Protein AF-A0A5B8VL77-F1 (afdb_monomer_lite)

Radius of gyration: 15.83 Å; chains: 1; bounding box: 41×31×38 Å

Organism: NCBI:txid496057

Sequence (120 aa):
MQFQKKVDYLLDSLRFFDLKCVNKGLGYLKRQGASISSILAVLLILPFLNHATVHAFLRAGSKIMANGGKDVYYRTSKRQDIDWRGVLTGFVKRFLTIIRKNAIVLGCVPKCLVVNDSLL

pLDDT: mean 72.9, std 9.41, range [52.38, 85.69]

Foldseek 3Di:
DVLLVLLVVLLVVVVVLVCVVLCVLVVVVDDDFDRLVLLVSCVVCVVVSPDPAPQSVVVVPHPSPVRDPRVVSVVSVPDPSRPVVSNVVSSVVSVLVVCQVVCVVVVHHDPDDDDDPVPD

Secondary structure (DSSP, 8-state):
-HHHHHHHHHHHHHHHT-THHHHHHHGGG-SSSS-HHHHHHHHHHGGGGT-S-HHHHHHTT-GGGTTS-HHHHHHHHT-TTS-HHHHHHHHHHHHHHHHHHHHHHHT----------TT-

Structure (mmCIF, N/CA/C/O backbone):
data_AF-A0A5B8VL77-F1
#
_entry.id   AF-A0A5B8VL77-F1
#
loop_
_atom_site.group_PDB
_atom_site.id
_atom_site.type_symbol
_atom_site.label_atom_id
_atom_site.label_alt_id
_atom_site.label_comp_id
_atom_site.label_asym_id
_atom_site.label_entity_id
_atom_site.label_seq_id
_atom_site.pdbx_PDB_ins_code
_atom_site.Cartn_x
_atom_site.Cartn_y
_atom_site.Cartn_z
_atom_site.occupancy
_atom_site.B_iso_or_equiv
_atom_site.auth_seq_id
_atom_site.auth_comp_id
_atom_site.auth_asym_id
_atom_site.auth_atom_id
_atom_site.pdbx_PDB_model_num
ATOM 1 N N . MET A 1 1 ? 12.234 13.046 18.787 1.00 54.38 1 MET A N 1
ATOM 2 C CA . MET A 1 1 ? 12.714 13.710 17.548 1.00 54.38 1 MET A CA 1
ATOM 3 C C . MET A 1 1 ? 13.175 12.719 16.467 1.00 54.38 1 MET A C 1
ATOM 5 O O . MET A 1 1 ? 12.865 12.933 15.305 1.00 54.38 1 MET A O 1
ATOM 9 N N . GLN A 1 2 ? 13.860 11.621 16.816 1.00 64.75 2 GLN A N 1
ATOM 10 C CA . GLN A 1 2 ? 14.384 10.629 15.855 1.00 64.75 2 GLN A CA 1
ATOM 11 C C . GLN A 1 2 ? 13.296 9.773 15.166 1.00 64.75 2 GLN A C 1
ATOM 13 O O . GLN A 1 2 ? 13.403 9.470 13.983 1.00 64.75 2 GLN A O 1
ATOM 18 N N . PHE A 1 3 ? 12.212 9.452 15.881 1.00 71.06 3 PHE A N 1
ATOM 19 C CA . PHE A 1 3 ? 11.076 8.685 15.355 1.00 71.06 3 PHE A CA 1
ATOM 20 C C . PHE A 1 3 ? 10.328 9.402 14.221 1.00 71.06 3 PHE A C 1
ATOM 22 O O . PHE A 1 3 ? 10.127 8.827 13.157 1.00 71.06 3 PHE A O 1
ATOM 29 N N . GLN A 1 4 ? 9.984 10.678 14.422 1.00 73.62 4 GLN A N 1
ATOM 30 C CA . GLN A 1 4 ? 9.281 11.478 13.417 1.00 73.62 4 GLN A CA 1
ATOM 31 C C . GLN A 1 4 ? 10.097 11.586 12.120 1.00 73.62 4 GLN A C 1
ATOM 33 O O . GLN A 1 4 ? 9.561 11.329 11.052 1.00 73.62 4 GLN A O 1
ATOM 38 N N . LYS A 1 5 ? 11.417 11.806 12.219 1.00 78.81 5 LYS A N 1
ATOM 39 C CA . LYS A 1 5 ? 12.320 11.804 11.053 1.00 78.81 5 LYS A CA 1
ATOM 40 C C . LYS A 1 5 ? 12.285 10.485 10.272 1.00 78.81 5 LYS A C 1
ATOM 42 O O . LYS A 1 5 ? 12.349 10.501 9.048 1.00 78.81 5 LYS A O 1
ATOM 47 N N . LYS A 1 6 ? 12.178 9.342 10.962 1.00 81.88 6 LYS A N 1
ATOM 48 C CA . LYS A 1 6 ? 12.062 8.023 10.318 1.00 81.88 6 LYS A CA 1
ATOM 49 C C . LYS A 1 6 ? 10.724 7.870 9.589 1.00 81.88 6 LYS A C 1
ATOM 51 O O . LYS A 1 6 ? 10.700 7.355 8.476 1.00 81.88 6 LYS A O 1
ATOM 56 N N . VAL A 1 7 ? 9.628 8.322 10.201 1.00 79.88 7 VAL A N 1
ATOM 57 C CA . VAL A 1 7 ? 8.298 8.335 9.567 1.00 79.88 7 VAL A CA 1
ATOM 58 C C . VAL A 1 7 ? 8.314 9.206 8.313 1.00 79.88 7 VAL A C 1
ATOM 60 O O . VAL A 1 7 ? 7.895 8.743 7.255 1.00 79.88 7 VAL A O 1
ATOM 63 N N . ASP A 1 8 ? 8.847 10.422 8.417 1.00 82.31 8 ASP A N 1
ATOM 64 C CA . ASP A 1 8 ? 8.909 11.372 7.306 1.00 82.31 8 ASP A CA 1
ATOM 65 C C . ASP A 1 8 ? 9.748 10.803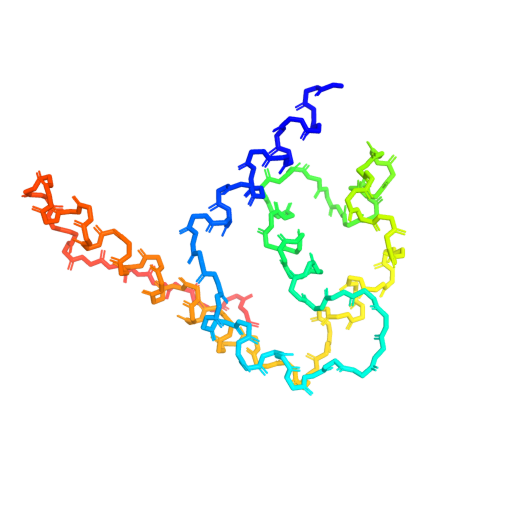 6.145 1.00 82.31 8 ASP A C 1
ATOM 67 O O . ASP A 1 8 ? 9.291 10.796 5.005 1.00 82.31 8 ASP A O 1
ATOM 71 N N . TYR A 1 9 ? 10.907 10.195 6.436 1.00 85.62 9 TYR A N 1
ATOM 72 C CA . TYR A 1 9 ? 11.743 9.522 5.432 1.00 85.62 9 TYR A CA 1
ATOM 73 C C . TYR A 1 9 ? 11.013 8.385 4.697 1.00 85.62 9 TYR A C 1
ATOM 75 O O . TYR A 1 9 ? 11.113 8.259 3.473 1.00 85.62 9 TYR A O 1
ATOM 83 N N . LEU A 1 10 ? 10.272 7.542 5.425 1.00 83.94 10 LEU A N 1
ATOM 84 C CA . LEU A 1 10 ? 9.517 6.441 4.820 1.00 83.94 10 LEU A CA 1
ATOM 85 C C . LEU A 1 10 ? 8.363 6.961 3.955 1.00 83.94 10 LEU A C 1
ATOM 87 O O . LEU A 1 10 ? 8.117 6.429 2.873 1.00 83.94 10 LEU A O 1
ATOM 91 N N . LEU A 1 11 ? 7.677 8.018 4.394 1.00 81.38 11 LEU A N 1
ATOM 92 C CA . LEU A 1 11 ? 6.621 8.654 3.607 1.00 81.38 11 LEU A CA 1
ATOM 93 C C . LEU A 1 11 ? 7.167 9.324 2.348 1.00 81.38 11 LEU A C 1
ATOM 95 O O . LEU A 1 11 ? 6.580 9.162 1.279 1.00 81.38 11 LEU A O 1
ATOM 99 N N . ASP A 1 12 ? 8.302 10.012 2.433 1.00 84.00 12 ASP A N 1
ATOM 100 C CA . ASP A 1 12 ? 8.959 10.585 1.258 1.00 84.00 12 ASP A CA 1
ATOM 101 C C . ASP A 1 12 ? 9.440 9.493 0.295 1.00 84.00 12 ASP A C 1
ATOM 103 O O . ASP A 1 12 ? 9.264 9.611 -0.920 1.00 84.00 12 ASP A O 1
ATOM 107 N N . SER A 1 13 ? 9.920 8.366 0.822 1.00 81.19 13 SER A N 1
ATOM 108 C CA . SER A 1 13 ? 10.237 7.186 0.011 1.00 81.19 13 SER A CA 1
ATOM 109 C C . SER A 1 13 ? 8.998 6.637 -0.705 1.00 81.19 13 SER A C 1
ATOM 111 O O . SER A 1 13 ? 9.086 6.230 -1.860 1.00 81.19 13 SER A O 1
ATOM 113 N N . LEU A 1 14 ? 7.811 6.680 -0.089 1.00 77.88 14 LEU A N 1
ATOM 114 C CA . LEU A 1 14 ? 6.560 6.319 -0.767 1.00 77.88 14 LEU A CA 1
ATOM 115 C C . LEU A 1 14 ? 6.166 7.305 -1.875 1.00 77.88 14 LEU A C 1
ATOM 117 O O . LEU A 1 14 ? 5.548 6.892 -2.860 1.00 77.88 14 LEU A O 1
ATOM 121 N N . ARG A 1 15 ? 6.535 8.588 -1.771 1.00 77.38 15 ARG A N 1
ATOM 122 C CA . ARG A 1 15 ? 6.283 9.573 -2.841 1.00 77.38 15 ARG A CA 1
ATOM 123 C C . ARG A 1 15 ? 7.080 9.248 -4.099 1.00 77.38 15 ARG A C 1
ATOM 125 O O . ARG A 1 15 ? 6.547 9.400 -5.196 1.00 77.38 15 ARG A O 1
ATOM 132 N N . PHE A 1 16 ? 8.297 8.723 -3.951 1.00 72.31 16 PHE A N 1
ATOM 133 C CA . PHE A 1 16 ? 9.111 8.236 -5.071 1.00 72.31 16 PHE A CA 1
ATOM 134 C C . PHE A 1 16 ? 8.408 7.127 -5.872 1.00 72.31 16 PHE A C 1
ATOM 136 O O . PHE A 1 16 ? 8.528 7.059 -7.098 1.00 72.31 16 PHE A O 1
ATOM 143 N N . PHE A 1 17 ? 7.589 6.306 -5.209 1.00 70.00 17 PHE A N 1
ATOM 144 C CA . PHE A 1 17 ? 6.811 5.277 -5.890 1.00 70.00 17 PHE A CA 1
ATOM 145 C C . PHE A 1 17 ? 5.678 5.829 -6.766 1.00 70.00 17 PHE A C 1
ATOM 147 O O . PHE A 1 17 ? 5.217 5.091 -7.624 1.00 70.00 17 PHE A O 1
ATOM 154 N N . ASP A 1 18 ? 5.262 7.097 -6.652 1.00 68.00 18 ASP A N 1
ATOM 155 C CA . ASP A 1 18 ? 4.133 7.702 -7.390 1.00 68.00 18 ASP A CA 1
ATOM 156 C C . ASP A 1 18 ? 2.933 6.743 -7.543 1.00 68.00 18 ASP A C 1
ATOM 158 O O . ASP A 1 18 ? 2.593 6.266 -8.632 1.00 68.00 18 ASP A O 1
ATOM 162 N N . LEU A 1 19 ? 2.291 6.427 -6.414 1.00 67.62 19 LEU A N 1
ATOM 163 C CA . LEU A 1 19 ? 1.206 5.444 -6.294 1.00 67.62 19 LEU A CA 1
ATOM 164 C C . LEU A 1 19 ? -0.111 5.868 -6.978 1.00 67.62 19 LEU A C 1
ATOM 166 O O . LEU A 1 19 ? -1.167 5.318 -6.674 1.00 67.62 19 LEU A O 1
ATOM 170 N N . LYS A 1 20 ? -0.093 6.818 -7.921 1.00 64.69 20 LYS A N 1
ATOM 171 C CA . LYS A 1 20 ? -1.274 7.265 -8.683 1.00 64.69 20 LYS A CA 1
ATOM 172 C C . LYS A 1 20 ? -2.035 6.108 -9.332 1.00 64.69 20 LYS A C 1
ATOM 174 O O . LYS A 1 20 ? -3.261 6.125 -9.337 1.00 64.69 20 LYS A O 1
ATOM 179 N N . CYS A 1 21 ? -1.336 5.090 -9.836 1.00 56.22 21 CYS A N 1
ATOM 180 C CA . CYS A 1 21 ? -1.973 3.916 -10.441 1.00 56.22 21 CYS A CA 1
ATOM 181 C C . CYS A 1 21 ? -2.700 3.041 -9.411 1.00 56.22 21 CYS A C 1
ATOM 183 O O . CYS A 1 21 ? -3.788 2.555 -9.694 1.00 56.22 21 CYS A O 1
ATOM 185 N N . VAL A 1 22 ? -2.135 2.898 -8.209 1.00 62.28 22 VAL A N 1
ATOM 186 C CA . VAL A 1 22 ? -2.781 2.200 -7.086 1.00 62.28 22 VAL A CA 1
ATOM 187 C C . VAL A 1 22 ? -3.981 3.017 -6.591 1.00 62.28 22 VAL A C 1
ATOM 189 O O . VAL A 1 22 ? -5.062 2.483 -6.371 1.00 62.28 22 VAL A O 1
ATOM 192 N N . ASN A 1 23 ? -3.831 4.342 -6.527 1.00 60.19 23 ASN A N 1
ATOM 193 C CA . ASN A 1 23 ? -4.882 5.266 -6.110 1.00 60.19 23 ASN A CA 1
ATOM 194 C C . ASN A 1 23 ? -6.043 5.396 -7.108 1.00 60.19 23 ASN A C 1
ATOM 196 O O . ASN A 1 23 ? -7.138 5.728 -6.672 1.00 60.19 23 ASN A O 1
ATOM 200 N N . LYS A 1 24 ? -5.866 5.127 -8.412 1.00 61.34 24 LYS A N 1
ATOM 201 C CA . LYS A 1 24 ? -6.971 5.199 -9.392 1.00 61.34 24 LYS A CA 1
ATOM 202 C C . LYS A 1 24 ? -8.097 4.208 -9.078 1.00 61.34 24 LYS A C 1
ATOM 204 O O . LYS A 1 24 ? -9.258 4.590 -9.170 1.00 61.34 24 LYS A O 1
ATOM 209 N N . GLY A 1 25 ? -7.767 2.985 -8.653 1.00 58.72 25 GLY A N 1
ATOM 210 C CA . GLY A 1 25 ? -8.769 1.999 -8.216 1.00 58.72 25 GLY A CA 1
ATOM 211 C C . GLY A 1 25 ? -9.426 2.364 -6.880 1.00 58.72 25 GLY A C 1
ATOM 212 O O . GLY A 1 25 ? -10.586 2.053 -6.639 1.00 58.72 25 GLY A O 1
ATOM 213 N N . LEU A 1 26 ? -8.705 3.097 -6.031 1.00 61.06 26 LEU A N 1
ATOM 214 C CA . LEU A 1 26 ? -9.150 3.480 -4.689 1.00 61.06 26 LEU A CA 1
ATOM 215 C C . LEU A 1 26 ? -9.896 4.820 -4.650 1.00 61.06 26 LEU A C 1
ATOM 217 O O . LEU A 1 26 ? -10.621 5.098 -3.696 1.00 61.06 26 LEU A O 1
ATOM 221 N N . GLY A 1 27 ? -9.721 5.661 -5.672 1.00 56.19 27 GLY A N 1
ATOM 222 C CA . GLY A 1 27 ? -10.334 6.985 -5.774 1.00 56.19 27 GLY A CA 1
ATOM 223 C C . GLY A 1 27 ? -11.858 6.929 -5.831 1.00 56.19 27 GLY A C 1
ATOM 224 O O . GLY A 1 27 ? -12.518 7.837 -5.338 1.00 56.19 27 GLY A O 1
ATOM 225 N N . TYR A 1 28 ? -12.413 5.826 -6.339 1.00 54.91 28 TYR A N 1
ATOM 226 C CA . TYR A 1 28 ? -13.857 5.583 -6.374 1.00 54.91 28 TYR A CA 1
ATOM 227 C C . TYR A 1 28 ? -14.452 5.205 -5.005 1.00 54.91 28 TYR A C 1
ATOM 229 O O . TYR A 1 28 ? -15.659 5.310 -4.801 1.00 54.91 28 TYR A O 1
ATOM 237 N N . LEU A 1 29 ? -13.620 4.785 -4.044 1.00 57.72 29 LEU A N 1
ATOM 238 C CA . LEU A 1 29 ? -14.065 4.185 -2.781 1.00 57.72 29 LEU A CA 1
ATOM 239 C C . LEU A 1 29 ? -14.281 5.196 -1.647 1.00 57.72 29 LEU A C 1
ATOM 241 O O . LEU A 1 29 ? -14.621 4.794 -0.525 1.00 57.72 29 LEU A O 1
ATOM 245 N N . LYS A 1 30 ? -14.083 6.499 -1.891 1.00 58.34 30 LYS A N 1
ATOM 246 C CA . LYS A 1 30 ? -14.184 7.521 -0.843 1.00 58.34 30 LYS A CA 1
ATOM 247 C C . LYS A 1 30 ? -15.331 8.506 -1.076 1.00 58.34 30 LYS A C 1
ATOM 249 O O . LYS A 1 30 ? -15.312 9.270 -2.031 1.00 58.34 30 LYS A O 1
ATOM 254 N N . ARG A 1 31 ? -16.272 8.543 -0.120 1.00 55.66 31 ARG A N 1
ATOM 255 C CA . ARG A 1 31 ? -17.382 9.511 -0.064 1.00 55.66 31 ARG A CA 1
ATOM 256 C C . ARG A 1 31 ? -17.242 10.571 1.053 1.00 55.66 31 ARG A C 1
ATOM 258 O O . ARG A 1 31 ? -17.686 11.683 0.817 1.00 55.66 31 ARG A O 1
ATOM 265 N N . GLN A 1 32 ? -16.574 10.309 2.198 1.00 52.38 32 GLN A N 1
ATOM 266 C CA . GLN A 1 32 ? -16.287 11.286 3.292 1.00 52.38 32 GLN A CA 1
ATOM 267 C C . GLN A 1 32 ? -15.069 10.859 4.176 1.00 52.38 32 GLN A C 1
ATOM 269 O O . GLN A 1 32 ? -14.657 9.702 4.111 1.00 52.38 32 GLN A O 1
ATOM 274 N N . GLY A 1 33 ? -14.466 11.760 4.983 1.00 62.09 33 GLY A N 1
ATOM 275 C CA . GLY A 1 33 ? -13.416 11.451 5.997 1.00 62.09 33 GLY A CA 1
ATOM 276 C C . GLY A 1 33 ? -11.940 11.664 5.580 1.00 62.09 33 GLY A C 1
ATOM 277 O O . GLY A 1 33 ? -11.662 12.401 4.636 1.00 62.09 33 GLY A O 1
ATOM 278 N N . ALA A 1 34 ? -10.968 11.026 6.258 1.00 62.31 34 ALA A N 1
ATOM 279 C CA . ALA A 1 34 ? -9.534 11.039 5.893 1.00 62.31 34 ALA A CA 1
ATOM 280 C C . ALA A 1 34 ? -9.272 10.305 4.558 1.00 62.31 34 ALA A C 1
ATOM 282 O O . ALA A 1 34 ? -9.999 9.382 4.202 1.00 62.31 34 ALA A O 1
ATOM 283 N N . SER A 1 35 ? -8.292 10.732 3.747 1.00 71.25 35 SER A N 1
ATOM 284 C CA . SER A 1 35 ? -8.076 10.130 2.414 1.00 71.25 35 SER A CA 1
ATOM 285 C C . SER A 1 35 ? -7.623 8.667 2.495 1.00 71.25 35 SER A C 1
ATOM 287 O O . SER A 1 35 ? -6.742 8.336 3.282 1.00 71.25 35 SER A O 1
ATOM 289 N N . ILE A 1 36 ? -8.208 7.784 1.673 1.00 74.69 36 ILE A N 1
ATOM 290 C CA . ILE A 1 36 ? -7.793 6.370 1.606 1.00 74.69 36 ILE A CA 1
ATOM 291 C C . ILE A 1 36 ? -6.307 6.284 1.244 1.00 74.69 36 ILE A C 1
ATOM 293 O O . ILE A 1 36 ? -5.579 5.507 1.846 1.00 74.69 36 ILE A O 1
ATOM 297 N N . SER A 1 37 ? -5.825 7.159 0.357 1.00 73.62 37 SER A N 1
ATOM 298 C CA . SER A 1 37 ? -4.405 7.266 0.011 1.00 73.62 37 SER A CA 1
ATOM 299 C C . SER A 1 37 ? -3.513 7.589 1.215 1.00 73.62 37 SER A C 1
ATOM 301 O O . SER A 1 37 ? -2.470 6.961 1.373 1.00 73.62 37 SER A O 1
ATOM 303 N N . SER A 1 38 ? -3.913 8.521 2.091 1.00 75.00 38 SER A N 1
ATOM 304 C CA . SER A 1 38 ? -3.148 8.828 3.311 1.00 75.00 38 SER A CA 1
ATOM 305 C C . SER A 1 38 ? -3.197 7.681 4.318 1.00 75.00 38 SER A C 1
ATOM 307 O O . SER A 1 38 ? -2.178 7.360 4.920 1.00 75.00 38 SER A O 1
ATOM 309 N N . ILE A 1 39 ? -4.353 7.025 4.467 1.00 79.25 39 ILE A N 1
ATOM 310 C CA . ILE A 1 39 ? -4.498 5.855 5.345 1.00 79.25 39 ILE A CA 1
ATOM 311 C C . ILE A 1 39 ? -3.605 4.709 4.852 1.00 79.25 39 ILE A C 1
ATOM 313 O O . ILE A 1 39 ? -2.894 4.097 5.643 1.00 79.25 39 ILE A O 1
ATOM 317 N N . LEU A 1 40 ? -3.588 4.453 3.544 1.00 79.56 40 LEU A N 1
ATOM 318 C CA . LEU A 1 40 ? -2.762 3.413 2.935 1.00 79.56 40 LEU A CA 1
ATOM 319 C C . LEU A 1 40 ? -1.274 3.710 3.018 1.00 79.56 40 LEU A C 1
ATOM 321 O O . LEU A 1 40 ? -0.514 2.805 3.336 1.00 79.56 40 LEU A O 1
ATOM 325 N N . ALA A 1 41 ? -0.849 4.951 2.770 1.00 79.94 41 ALA A N 1
ATOM 326 C CA . ALA A 1 41 ? 0.556 5.326 2.913 1.00 79.94 41 ALA A CA 1
ATOM 327 C C . ALA A 1 41 ? 1.064 4.997 4.322 1.00 79.94 41 ALA A C 1
ATOM 329 O O . ALA A 1 41 ? 2.134 4.424 4.494 1.00 79.94 41 ALA A O 1
ATOM 330 N N . VAL A 1 42 ? 0.239 5.283 5.324 1.00 79.69 42 VAL A N 1
ATOM 331 C CA . VAL A 1 42 ? 0.533 4.974 6.716 1.00 79.69 42 VAL A CA 1
ATOM 332 C C . VAL A 1 42 ? 0.523 3.460 6.995 1.00 79.69 42 VAL A C 1
ATOM 334 O O . VAL A 1 42 ? 1.426 2.962 7.666 1.00 79.69 42 VAL A O 1
ATOM 337 N N . LEU A 1 43 ? -0.455 2.711 6.474 1.00 80.38 43 LEU A N 1
ATOM 338 C CA . LEU A 1 43 ? -0.494 1.247 6.604 1.00 80.38 43 LEU A CA 1
ATOM 339 C C . LEU A 1 43 ? 0.730 0.578 5.957 1.00 80.38 43 LEU A C 1
ATOM 341 O O . LEU A 1 43 ? 1.259 -0.378 6.514 1.00 80.38 43 LEU A O 1
ATOM 345 N N . LEU A 1 44 ? 1.209 1.100 4.825 1.00 80.94 44 LEU A N 1
ATOM 346 C CA . LEU A 1 44 ? 2.369 0.573 4.102 1.00 80.94 44 LEU A CA 1
ATOM 347 C C . LEU A 1 44 ? 3.685 0.775 4.856 1.00 80.94 44 LEU A C 1
ATOM 349 O O . LEU A 1 44 ? 4.556 -0.086 4.783 1.00 80.94 44 LEU A O 1
ATOM 353 N N . ILE A 1 45 ? 3.849 1.884 5.584 1.00 81.62 45 ILE A N 1
ATOM 354 C CA . ILE A 1 45 ? 5.074 2.124 6.365 1.00 81.62 45 ILE A CA 1
ATOM 355 C C . ILE A 1 45 ? 5.065 1.407 7.718 1.00 81.62 45 ILE A C 1
ATOM 357 O O . ILE A 1 45 ? 6.127 1.226 8.314 1.00 81.62 45 ILE A O 1
ATOM 361 N N . LEU A 1 46 ? 3.889 1.004 8.213 1.00 79.69 46 LEU A N 1
ATOM 362 C CA . LEU A 1 46 ? 3.712 0.444 9.555 1.00 79.69 46 LEU A CA 1
ATOM 363 C C . LEU A 1 46 ? 4.643 -0.751 9.854 1.00 79.69 46 LEU A C 1
ATOM 365 O O . LEU A 1 46 ? 5.278 -0.731 10.912 1.00 79.69 46 LEU A O 1
ATOM 369 N N . PRO A 1 47 ? 4.815 -1.737 8.944 1.00 78.75 47 PRO A N 1
ATOM 370 C CA . PRO A 1 47 ? 5.722 -2.866 9.167 1.00 78.75 47 PRO A CA 1
ATOM 371 C C . PRO A 1 47 ? 7.188 -2.450 9.367 1.00 78.75 47 PRO A C 1
ATOM 373 O O . PRO A 1 47 ? 7.940 -3.126 10.059 1.00 78.75 47 PRO A O 1
ATOM 376 N N . PHE A 1 48 ? 7.602 -1.306 8.816 1.00 80.44 48 PHE A N 1
ATOM 377 C CA . PHE A 1 48 ? 8.983 -0.808 8.887 1.00 80.44 48 PHE A CA 1
ATOM 378 C C . PHE A 1 48 ? 9.275 0.002 10.159 1.00 80.44 48 PHE A C 1
ATOM 380 O O . PHE A 1 48 ? 10.422 0.381 10.443 1.00 80.44 48 PHE A O 1
ATOM 387 N N . LEU A 1 49 ? 8.237 0.303 10.938 1.00 74.25 49 LEU A N 1
ATOM 388 C CA . LEU A 1 49 ? 8.318 1.189 12.093 1.00 74.25 49 LEU A CA 1
ATOM 389 C C . LEU A 1 49 ? 8.577 0.454 13.412 1.00 74.25 49 LEU A C 1
ATOM 391 O O . LEU A 1 49 ? 8.689 1.113 14.439 1.00 74.25 49 LEU A O 1
ATOM 395 N N . ASN A 1 50 ? 8.758 -0.871 13.386 1.00 68.56 50 ASN A N 1
ATOM 396 C CA . ASN A 1 50 ? 9.066 -1.708 14.557 1.00 68.56 50 ASN A CA 1
ATOM 397 C C . ASN A 1 50 ? 8.080 -1.541 15.734 1.00 68.56 50 ASN A C 1
ATOM 399 O O . ASN A 1 50 ? 8.388 -1.878 16.875 1.00 68.56 50 ASN A O 1
ATO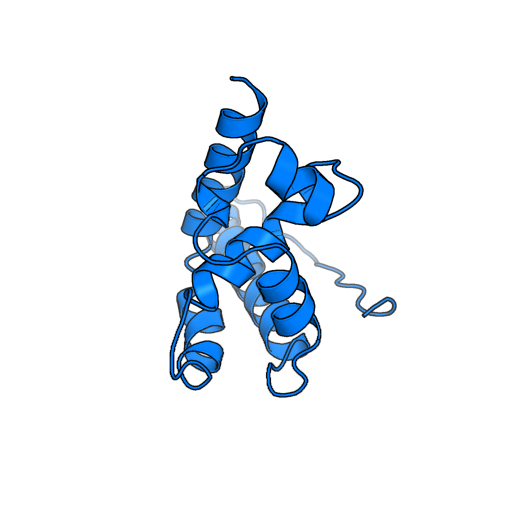M 403 N N . HIS A 1 51 ? 6.885 -1.010 15.465 1.00 67.62 51 HIS A N 1
ATOM 404 C CA . HIS A 1 51 ? 5.814 -0.896 16.444 1.00 67.62 51 HIS A CA 1
ATOM 405 C C . HIS A 1 51 ? 4.879 -2.089 16.320 1.00 67.62 51 HIS A C 1
ATOM 407 O O . HIS A 1 51 ? 4.394 -2.398 15.236 1.00 67.62 51 HIS A O 1
ATOM 413 N N . ALA A 1 52 ? 4.566 -2.705 17.458 1.00 62.06 52 ALA A N 1
ATOM 414 C CA . ALA A 1 52 ? 3.705 -3.881 17.514 1.00 62.06 52 ALA A CA 1
ATOM 415 C C . ALA A 1 52 ? 2.263 -3.615 17.038 1.00 62.06 52 ALA A C 1
ATOM 417 O O . ALA A 1 52 ? 1.574 -4.544 16.630 1.00 62.06 52 ALA A O 1
ATOM 418 N N . THR A 1 53 ? 1.771 -2.368 17.105 1.00 69.19 53 THR A N 1
ATOM 419 C CA . THR A 1 53 ? 0.385 -2.037 16.728 1.00 69.19 53 THR A CA 1
ATOM 420 C C . THR A 1 53 ? 0.227 -0.616 16.180 1.00 69.19 53 THR A C 1
ATOM 422 O O . THR A 1 53 ? 0.964 0.303 16.545 1.00 69.19 53 THR A O 1
ATOM 425 N N . VAL A 1 54 ? -0.830 -0.407 15.382 1.00 70.44 54 VAL A N 1
ATOM 426 C CA . VAL A 1 54 ? -1.312 0.924 14.954 1.00 70.44 54 VAL A CA 1
ATOM 427 C C . VAL A 1 54 ? -1.587 1.824 16.163 1.00 70.44 54 VAL A C 1
ATOM 429 O O . VAL A 1 54 ? -1.326 3.024 16.129 1.00 70.44 54 VAL A O 1
ATOM 432 N N . HIS A 1 55 ? -2.086 1.250 17.261 1.00 70.75 55 HIS A N 1
ATOM 433 C CA . HIS A 1 55 ? -2.354 1.992 18.489 1.00 70.75 55 HIS A CA 1
ATOM 434 C C . HIS A 1 55 ? -1.072 2.518 19.153 1.00 70.75 55 HIS A C 1
ATOM 436 O O . HIS A 1 55 ? -1.027 3.683 19.547 1.00 70.75 55 HIS A O 1
ATOM 442 N N . ALA A 1 56 ? -0.020 1.696 19.228 1.00 71.06 56 ALA A N 1
ATOM 443 C CA . ALA A 1 56 ? 1.286 2.125 19.726 1.00 71.06 56 ALA A CA 1
ATOM 444 C C . ALA A 1 56 ? 1.887 3.231 18.843 1.00 71.06 56 ALA A C 1
ATOM 446 O O . ALA A 1 56 ? 2.426 4.207 19.361 1.00 71.06 56 ALA A O 1
ATOM 447 N N . PHE A 1 57 ? 1.714 3.121 17.523 1.00 71.88 57 PHE A N 1
ATOM 448 C CA . PHE A 1 57 ? 2.150 4.137 16.568 1.00 71.88 57 PHE A CA 1
ATOM 449 C C . PHE A 1 57 ? 1.408 5.478 16.739 1.00 71.88 57 PHE A C 1
ATOM 451 O O . PHE A 1 57 ? 2.027 6.540 16.742 1.00 71.88 57 PHE A O 1
ATOM 458 N N . LEU A 1 58 ? 0.089 5.444 16.955 1.00 69.31 58 LEU A N 1
ATOM 459 C CA . LEU A 1 58 ? -0.725 6.636 17.232 1.00 69.31 58 LEU A CA 1
ATOM 460 C C . LEU A 1 58 ? -0.317 7.347 18.520 1.00 69.31 58 LEU A C 1
ATOM 462 O O . LEU A 1 58 ? -0.236 8.573 18.560 1.00 69.31 58 LEU A O 1
ATOM 466 N N . ARG A 1 59 ? -0.050 6.573 19.575 1.00 68.38 59 ARG A N 1
ATOM 467 C CA . ARG A 1 59 ? 0.324 7.104 20.889 1.00 68.38 59 ARG A CA 1
ATOM 468 C C . ARG A 1 59 ? 1.728 7.716 20.897 1.00 68.38 59 ARG A C 1
ATOM 470 O O . ARG A 1 59 ? 1.987 8.599 21.706 1.00 68.38 59 ARG A O 1
ATOM 477 N N . ALA A 1 60 ? 2.602 7.309 19.974 1.00 66.44 60 ALA A N 1
ATOM 478 C CA . ALA A 1 60 ? 3.960 7.839 19.827 1.00 66.44 60 ALA A CA 1
ATOM 479 C C . ALA A 1 60 ? 4.027 9.285 19.278 1.00 66.44 60 ALA A C 1
ATOM 481 O O . ALA A 1 60 ? 5.119 9.812 19.066 1.00 66.44 60 ALA A O 1
ATOM 482 N N . GLY A 1 61 ? 2.884 9.950 19.066 1.00 58.47 61 GLY A N 1
ATOM 483 C CA . GLY A 1 61 ? 2.830 11.382 18.756 1.00 58.47 61 GLY A CA 1
ATOM 484 C C . GLY A 1 61 ? 2.952 11.726 17.272 1.00 58.47 61 GLY A C 1
ATOM 485 O O . GLY A 1 61 ? 3.224 12.879 16.936 1.00 58.47 61 GLY A O 1
ATOM 486 N N . SER A 1 62 ? 2.735 10.764 16.366 1.00 61.31 62 SER A N 1
ATOM 487 C CA . SER A 1 62 ? 2.706 11.061 14.930 1.00 61.31 62 SER A CA 1
ATOM 488 C C . SER A 1 62 ? 1.477 11.934 14.617 1.00 61.31 62 SER A C 1
ATOM 490 O O . SER A 1 62 ? 0.337 11.461 14.620 1.00 61.31 62 SER A O 1
ATOM 492 N N . LYS A 1 63 ? 1.698 13.224 14.329 1.00 58.84 63 LYS A N 1
ATOM 493 C CA . LYS A 1 63 ? 0.640 14.154 13.880 1.00 58.84 63 LYS A CA 1
ATOM 494 C C . LYS A 1 63 ? -0.007 13.708 12.562 1.00 58.84 63 LYS A C 1
ATOM 496 O O . LYS A 1 63 ? -1.149 14.052 12.283 1.00 58.84 63 LYS A O 1
ATOM 501 N N . ILE A 1 64 ? 0.709 12.901 11.780 1.00 58.25 64 ILE A N 1
ATOM 502 C CA . ILE A 1 64 ? 0.300 12.401 10.460 1.00 58.25 64 ILE A CA 1
ATOM 503 C C . ILE A 1 64 ? -0.934 11.494 10.545 1.00 58.25 64 ILE A C 1
ATOM 505 O O . ILE A 1 64 ? -1.742 11.466 9.619 1.00 58.25 64 ILE A O 1
ATOM 509 N N . MET A 1 65 ? -1.130 10.798 11.668 1.00 56.44 65 MET A N 1
ATOM 510 C CA . MET A 1 65 ? -2.306 9.953 11.873 1.00 56.44 65 MET A CA 1
ATOM 511 C C . MET A 1 65 ? -3.493 10.649 12.567 1.00 56.44 65 MET A C 1
ATOM 513 O O . MET A 1 65 ? -4.525 10.013 12.774 1.00 56.44 65 MET A O 1
ATOM 517 N N . ALA A 1 66 ? -3.398 11.937 12.912 1.00 54.78 66 ALA A N 1
ATOM 518 C CA . ALA A 1 66 ? -4.412 12.619 13.726 1.00 54.78 66 ALA A CA 1
ATOM 519 C C . ALA A 1 66 ? -5.783 12.799 13.036 1.00 54.78 66 ALA A C 1
ATOM 521 O O . ALA A 1 66 ? -6.770 13.072 13.713 1.00 54.78 66 ALA A O 1
ATOM 522 N N . ASN A 1 67 ? -5.882 12.599 11.715 1.00 57.84 67 ASN A N 1
ATOM 523 C CA . ASN A 1 67 ? -7.129 12.808 10.961 1.00 57.84 67 ASN A CA 1
ATOM 524 C C . ASN A 1 67 ? -8.180 11.694 11.123 1.00 57.84 67 ASN A C 1
ATOM 526 O O . ASN A 1 67 ? -9.274 11.787 10.569 1.00 57.84 67 ASN A O 1
ATOM 530 N N 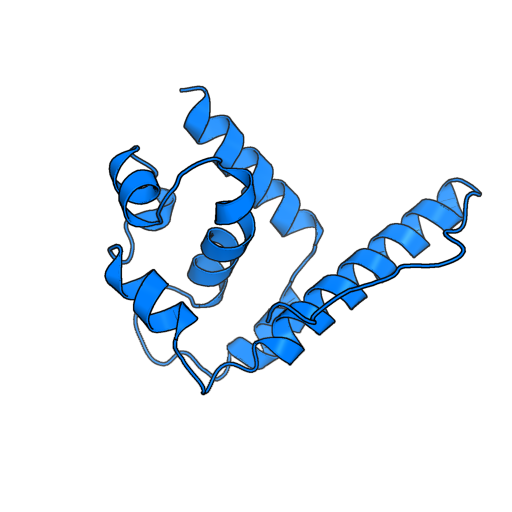. GLY A 1 68 ? -7.872 10.639 11.870 1.00 60.62 68 GLY A N 1
ATOM 531 C CA . GLY A 1 68 ? -8.812 9.578 12.199 1.00 60.62 68 GLY A CA 1
ATOM 532 C C . GLY A 1 68 ? -8.122 8.588 13.115 1.00 60.62 68 GLY A C 1
ATOM 533 O O . GLY A 1 68 ? -7.092 8.046 12.736 1.00 60.62 68 GLY A O 1
ATOM 534 N N . GLY A 1 69 ? -8.637 8.395 14.331 1.00 71.56 69 GLY A N 1
ATOM 535 C CA . GLY A 1 69 ? -8.013 7.522 15.330 1.00 71.56 69 GLY A CA 1
ATOM 536 C C . GLY A 1 69 ? -7.794 6.080 14.844 1.00 71.56 69 GLY A C 1
ATOM 537 O O . GLY A 1 69 ? -8.139 5.712 13.722 1.00 71.56 69 GLY A O 1
ATOM 538 N N . LYS A 1 70 ? -7.253 5.221 15.720 1.00 75.44 70 LYS A N 1
ATOM 539 C CA . LYS A 1 70 ? -6.871 3.821 15.410 1.00 75.44 70 LYS A CA 1
ATOM 540 C C . LYS A 1 70 ? -7.920 3.051 14.608 1.00 75.44 70 LYS A C 1
ATOM 542 O O . LYS A 1 70 ? -7.578 2.281 13.713 1.00 75.44 70 LYS A O 1
ATOM 547 N N . ASP A 1 71 ? -9.191 3.308 14.892 1.00 78.31 71 ASP A N 1
ATOM 548 C CA . ASP A 1 71 ? -10.314 2.593 14.304 1.00 78.31 71 ASP A CA 1
ATOM 549 C C . ASP A 1 71 ? -10.462 2.840 12.804 1.00 78.31 71 ASP A C 1
ATOM 551 O O . ASP A 1 71 ? -11.003 1.986 12.111 1.00 78.31 71 ASP A O 1
ATOM 555 N N . VAL A 1 72 ? -9.991 3.976 12.282 1.00 79.94 72 VAL A N 1
ATOM 556 C CA . VAL A 1 72 ? -10.037 4.266 10.843 1.00 79.94 72 VAL A CA 1
ATOM 557 C C . VAL A 1 72 ? -9.093 3.337 10.084 1.00 79.94 72 VAL A C 1
ATOM 559 O O . VAL A 1 72 ? -9.476 2.785 9.054 1.00 79.94 72 VAL A O 1
ATOM 562 N N . TYR A 1 73 ? -7.896 3.095 10.617 1.00 80.44 73 TYR A N 1
ATOM 563 C CA . TYR A 1 73 ? -6.914 2.190 10.018 1.00 80.44 73 TYR A CA 1
ATOM 564 C C . TYR A 1 73 ? -7.386 0.738 10.076 1.00 80.44 73 TYR A C 1
ATOM 566 O O . TYR A 1 73 ? -7.375 0.061 9.051 1.00 80.44 73 TYR A O 1
ATOM 574 N N . TYR A 1 74 ? -7.880 0.285 11.235 1.00 82.38 74 TYR A N 1
ATOM 575 C CA . TYR A 1 74 ? -8.401 -1.078 11.389 1.00 82.38 74 TYR A CA 1
ATOM 576 C C . TYR A 1 74 ? -9.662 -1.335 10.559 1.00 82.38 74 TYR A C 1
ATOM 578 O O . TYR A 1 74 ? -9.818 -2.421 10.005 1.00 82.38 74 TYR A O 1
ATOM 586 N N . ARG A 1 75 ? -10.575 -0.359 10.453 1.00 82.75 75 ARG A N 1
ATOM 587 C CA . ARG A 1 75 ? -11.747 -0.484 9.574 1.00 82.75 75 ARG A CA 1
ATOM 588 C C . ARG A 1 75 ? -11.331 -0.512 8.115 1.00 82.75 75 ARG A C 1
ATOM 590 O O . ARG A 1 75 ? -11.819 -1.352 7.370 1.00 82.75 75 ARG A O 1
ATOM 597 N N . THR A 1 76 ? -10.412 0.369 7.720 1.00 82.06 76 THR A N 1
ATOM 598 C CA . THR A 1 76 ? -9.946 0.426 6.334 1.00 82.06 76 THR A CA 1
ATOM 599 C C . THR A 1 76 ? -9.244 -0.862 5.944 1.00 82.06 76 THR A C 1
ATOM 601 O O . THR A 1 76 ? -9.569 -1.372 4.892 1.00 82.06 76 THR A O 1
ATOM 604 N N . SER A 1 77 ? -8.376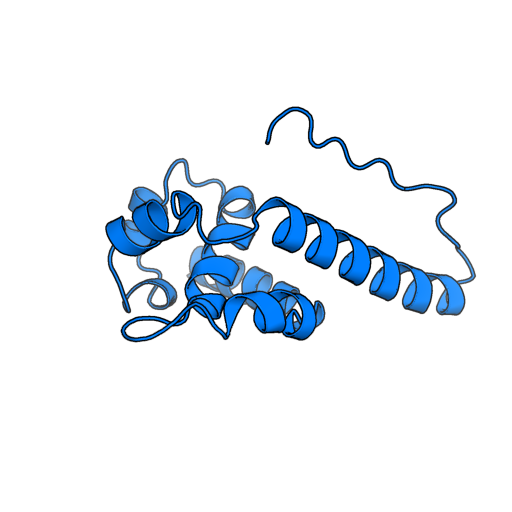 -1.446 6.776 1.00 80.56 77 SER A N 1
ATOM 605 C CA . SER A 1 77 ? -7.682 -2.701 6.439 1.00 80.56 77 SER A CA 1
ATOM 606 C C . SER A 1 77 ? -8.607 -3.919 6.314 1.00 80.56 77 SER A C 1
ATOM 608 O O . SER A 1 77 ? -8.206 -4.930 5.756 1.00 80.56 77 SER A O 1
ATOM 610 N N . LYS A 1 78 ? -9.827 -3.850 6.864 1.00 84.00 78 LYS A N 1
ATOM 611 C CA . LYS A 1 78 ? -10.827 -4.932 6.823 1.00 84.00 78 LYS A CA 1
ATOM 612 C C . LYS A 1 78 ? -11.882 -4.750 5.730 1.00 84.00 78 LYS A C 1
ATOM 614 O O . LYS A 1 78 ? -12.758 -5.598 5.581 1.00 84.00 78 LYS A O 1
ATOM 619 N N . ARG A 1 79 ? -11.836 -3.644 4.987 1.00 83.00 79 ARG A N 1
ATOM 620 C CA . ARG A 1 79 ? -12.765 -3.366 3.890 1.00 83.00 79 ARG A CA 1
ATOM 621 C C . ARG A 1 79 ? -12.568 -4.374 2.766 1.00 83.00 79 ARG A C 1
ATOM 623 O O . ARG A 1 79 ? -11.497 -4.432 2.176 1.00 83.00 79 ARG A O 1
ATOM 630 N N . GLN A 1 80 ? -13.600 -5.158 2.478 1.00 82.81 80 GLN A N 1
ATOM 631 C CA . GLN A 1 80 ? -13.583 -6.150 1.396 1.00 82.81 80 GLN A CA 1
ATOM 632 C C . GLN A 1 80 ? -13.849 -5.529 0.020 1.00 82.81 80 GLN A C 1
ATOM 634 O O . GLN A 1 80 ? -13.568 -6.142 -1.000 1.00 82.81 80 GLN A O 1
ATOM 639 N N . ASP A 1 81 ? -14.359 -4.298 -0.014 1.00 81.50 81 ASP A N 1
ATOM 640 C CA . ASP A 1 81 ? -14.558 -3.523 -1.237 1.00 81.50 81 ASP A CA 1
ATOM 641 C C . ASP A 1 81 ? -13.253 -2.922 -1.789 1.00 81.50 81 ASP A C 1
ATOM 643 O O . ASP A 1 81 ? -13.232 -2.384 -2.895 1.00 81.50 81 ASP A O 1
ATOM 647 N N . ILE A 1 82 ? -12.154 -3.020 -1.032 1.00 79.69 82 ILE A N 1
ATOM 648 C CA . ILE A 1 82 ? -10.810 -2.702 -1.508 1.00 79.69 82 ILE A CA 1
ATOM 649 C C . ILE A 1 82 ? -10.183 -3.979 -2.076 1.00 79.69 82 ILE A C 1
ATOM 651 O O . ILE A 1 82 ? -9.987 -4.957 -1.357 1.00 79.69 82 ILE A O 1
ATOM 655 N N . ASP A 1 83 ? -9.797 -3.949 -3.352 1.00 80.94 83 ASP A N 1
ATOM 656 C CA . ASP A 1 83 ? -9.000 -5.014 -3.967 1.00 80.94 83 ASP A CA 1
ATOM 657 C C . ASP A 1 83 ? -7.548 -4.978 -3.449 1.00 80.94 83 ASP A C 1
ATOM 659 O O . ASP A 1 83 ? -6.650 -4.381 -4.049 1.00 80.94 83 ASP A O 1
ATOM 663 N N . TRP A 1 84 ? -7.314 -5.613 -2.298 1.00 82.44 84 TRP A N 1
ATOM 664 C CA . TRP A 1 84 ? -5.996 -5.689 -1.656 1.00 82.44 84 TRP A CA 1
ATOM 665 C C . TRP A 1 84 ? -4.941 -6.369 -2.527 1.00 82.44 84 TRP A C 1
ATOM 667 O O . TRP A 1 84 ? -3.782 -5.944 -2.537 1.00 82.44 84 TRP A O 1
ATOM 677 N N . ARG A 1 85 ? -5.340 -7.384 -3.303 1.00 82.69 85 ARG A N 1
ATOM 678 C CA . ARG A 1 85 ? -4.447 -8.070 -4.247 1.00 82.69 85 ARG A CA 1
ATOM 679 C C . ARG A 1 85 ? -4.043 -7.133 -5.377 1.00 82.69 85 ARG A C 1
ATOM 681 O O . ARG A 1 85 ? -2.861 -7.065 -5.725 1.00 82.69 85 ARG A O 1
ATOM 688 N N . GLY A 1 86 ? -4.988 -6.359 -5.903 1.00 81.12 86 GLY A N 1
ATOM 689 C CA . GLY A 1 86 ? -4.735 -5.299 -6.874 1.00 81.12 86 GLY A CA 1
ATOM 690 C C . GLY A 1 86 ? -3.800 -4.218 -6.335 1.00 81.12 86 GLY A C 1
ATOM 691 O O . GLY A 1 86 ? -2.867 -3.812 -7.033 1.00 81.12 86 GLY A O 1
ATOM 692 N N . VAL A 1 87 ? -3.978 -3.803 -5.076 1.00 79.69 87 VAL A N 1
ATOM 693 C CA . VAL A 1 87 ? -3.093 -2.839 -4.398 1.00 79.69 87 VAL A CA 1
ATOM 694 C C . VAL A 1 87 ? -1.657 -3.365 -4.318 1.00 79.69 87 VAL A C 1
ATOM 696 O O . VAL A 1 87 ? -0.732 -2.675 -4.759 1.00 79.69 87 VAL A O 1
ATOM 699 N N . LEU A 1 88 ? -1.462 -4.592 -3.826 1.00 83.19 88 LEU A N 1
ATOM 700 C CA . LEU A 1 88 ? -0.141 -5.221 -3.738 1.00 83.19 88 LEU A CA 1
ATOM 701 C C . LEU A 1 88 ? 0.501 -5.381 -5.118 1.00 83.19 88 LEU A C 1
ATOM 703 O O . LEU A 1 88 ? 1.646 -4.986 -5.336 1.00 83.19 88 LEU A O 1
ATOM 707 N N . THR A 1 89 ? -0.252 -5.916 -6.076 1.00 81.94 89 THR A N 1
ATOM 708 C CA . THR A 1 89 ? 0.231 -6.138 -7.443 1.00 81.94 89 THR A CA 1
ATOM 709 C C . THR A 1 89 ? 0.618 -4.817 -8.107 1.00 81.94 89 THR A C 1
ATOM 711 O O . THR A 1 89 ? 1.639 -4.734 -8.792 1.00 81.94 89 THR A O 1
ATOM 714 N N . GLY A 1 90 ? -0.166 -3.757 -7.891 1.00 81.31 90 GLY A N 1
ATOM 715 C CA . GLY A 1 90 ? 0.137 -2.41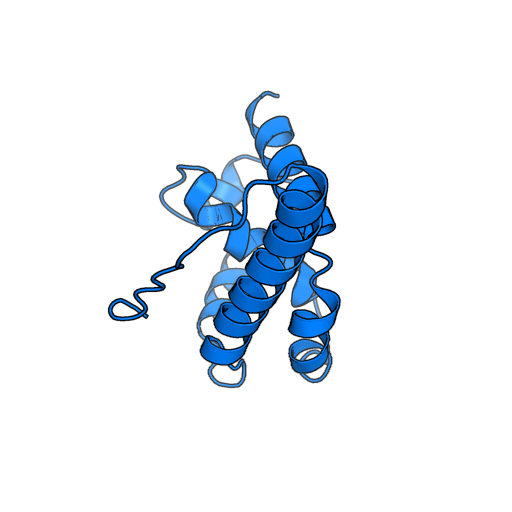1 -8.368 1.00 81.31 90 GLY A CA 1
ATOM 716 C C . GLY A 1 90 ? 1.428 -1.857 -7.766 1.00 81.31 90 GLY A C 1
ATOM 717 O O . GLY A 1 90 ? 2.253 -1.303 -8.499 1.00 81.31 90 GLY A O 1
ATOM 718 N N . PHE A 1 91 ? 1.643 -2.068 -6.465 1.00 81.19 91 PHE A N 1
ATOM 719 C CA . PHE A 1 91 ? 2.888 -1.704 -5.790 1.00 81.19 91 PHE A CA 1
ATOM 720 C C . PHE A 1 91 ? 4.095 -2.444 -6.388 1.00 81.19 91 PHE A C 1
ATOM 722 O O . PHE A 1 91 ? 5.057 -1.803 -6.813 1.00 81.19 91 PHE A O 1
ATOM 729 N N . VAL A 1 92 ? 4.018 -3.771 -6.527 1.00 83.69 92 VAL A N 1
ATOM 730 C CA . VAL A 1 92 ? 5.085 -4.606 -7.113 1.00 83.69 92 VAL A CA 1
ATOM 731 C C . VAL A 1 92 ? 5.407 -4.184 -8.548 1.00 83.69 92 VAL A C 1
ATOM 733 O O . VAL A 1 92 ? 6.572 -3.986 -8.895 1.00 83.69 92 VAL A O 1
ATOM 736 N N . LYS A 1 93 ? 4.388 -3.995 -9.398 1.00 83.56 93 LYS A N 1
ATOM 737 C CA . LYS A 1 93 ? 4.577 -3.548 -10.790 1.00 83.56 93 LYS A CA 1
ATOM 738 C C . LYS A 1 93 ? 5.303 -2.208 -10.852 1.00 83.56 93 LYS A C 1
ATOM 740 O O . LYS A 1 93 ? 6.194 -2.015 -11.687 1.00 83.56 93 LYS A O 1
ATOM 745 N N . ARG A 1 94 ? 4.942 -1.276 -9.969 1.00 85.19 94 ARG A N 1
ATOM 746 C CA . ARG A 1 94 ? 5.571 0.043 -9.907 1.00 85.19 94 ARG A CA 1
ATOM 747 C C . ARG A 1 94 ? 7.013 -0.040 -9.415 1.00 85.19 94 ARG A C 1
ATOM 749 O O . ARG A 1 94 ? 7.883 0.563 -10.040 1.00 85.19 94 ARG A O 1
ATOM 756 N N . PHE A 1 95 ? 7.272 -0.833 -8.379 1.00 83.81 95 PHE A N 1
ATOM 757 C CA . PHE A 1 95 ? 8.615 -1.121 -7.880 1.00 83.81 95 PHE A CA 1
ATOM 758 C C . PHE A 1 95 ? 9.516 -1.697 -8.980 1.00 83.81 95 PHE A C 1
ATOM 760 O O . PHE A 1 95 ? 10.571 -1.136 -9.271 1.00 83.81 95 PHE A O 1
ATOM 767 N N . LEU A 1 96 ? 9.053 -2.729 -9.690 1.00 84.06 96 LEU A N 1
ATOM 768 C CA . LEU A 1 96 ? 9.771 -3.311 -10.827 1.00 84.06 96 LEU A CA 1
ATOM 769 C C . LEU A 1 96 ? 10.034 -2.300 -11.945 1.00 84.06 96 LEU A C 1
ATOM 771 O O . LEU A 1 96 ? 11.107 -2.304 -12.540 1.00 84.06 96 LEU A O 1
ATOM 775 N N . THR A 1 97 ? 9.070 -1.427 -12.238 1.00 85.69 97 THR A N 1
ATOM 776 C CA . THR A 1 97 ? 9.229 -0.379 -13.259 1.00 85.69 97 THR A CA 1
ATOM 777 C C . THR A 1 97 ? 10.341 0.596 -12.883 1.00 85.69 97 THR A C 1
ATOM 779 O O . THR A 1 97 ? 11.167 0.947 -13.723 1.00 85.69 97 THR A O 1
ATOM 782 N N . ILE A 1 98 ? 10.376 1.024 -11.621 1.00 85.25 98 ILE A N 1
ATOM 783 C CA . ILE A 1 98 ? 11.407 1.923 -11.101 1.00 85.25 98 ILE A CA 1
ATOM 784 C C . ILE A 1 98 ? 12.774 1.243 -11.138 1.00 85.25 98 ILE A C 1
ATOM 786 O O . ILE A 1 98 ? 13.727 1.839 -11.636 1.00 85.25 98 ILE A O 1
ATOM 790 N N . ILE A 1 99 ? 12.874 -0.005 -10.670 1.00 84.50 99 ILE A N 1
ATOM 791 C CA . ILE A 1 99 ? 14.138 -0.742 -10.713 1.00 84.50 99 ILE A CA 1
ATOM 792 C C . ILE A 1 99 ? 14.611 -0.896 -12.148 1.00 84.50 99 ILE A C 1
ATOM 794 O O . ILE A 1 99 ? 15.750 -0.555 -12.418 1.00 84.50 99 ILE A O 1
ATOM 798 N N . ARG A 1 100 ? 13.762 -1.342 -13.081 1.00 82.56 100 ARG A N 1
ATOM 799 C CA . ARG A 1 100 ? 14.152 -1.500 -14.491 1.00 82.56 100 ARG A CA 1
ATOM 800 C C . ARG A 1 100 ? 14.707 -0.207 -15.079 1.00 82.56 100 ARG A C 1
ATOM 802 O O . ARG A 1 100 ? 15.744 -0.247 -15.726 1.00 82.56 100 ARG A O 1
ATOM 809 N N . LYS A 1 101 ? 14.067 0.937 -14.817 1.00 82.56 101 LYS A N 1
ATOM 810 C CA . LYS A 1 101 ? 14.569 2.242 -15.276 1.00 82.56 1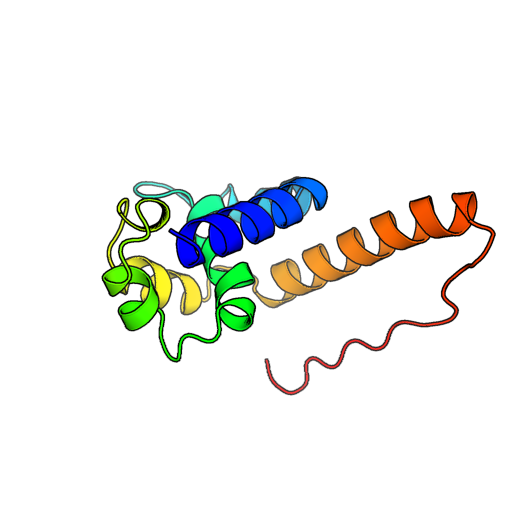01 LYS A CA 1
ATOM 811 C C . LYS A 1 101 ? 15.969 2.546 -14.739 1.00 82.56 101 LYS A C 1
ATOM 813 O O . LYS A 1 101 ? 16.830 2.939 -15.512 1.00 82.56 101 LYS A O 1
ATOM 818 N N . ASN A 1 102 ? 16.207 2.329 -13.446 1.00 79.00 102 ASN A N 1
ATOM 819 C CA . ASN A 1 102 ? 17.513 2.594 -12.830 1.00 79.00 102 ASN A CA 1
ATOM 820 C C . ASN A 1 102 ? 18.575 1.541 -13.202 1.00 79.00 102 ASN A C 1
ATOM 822 O O . ASN A 1 102 ? 19.740 1.864 -13.383 1.00 79.00 102 ASN A O 1
ATOM 826 N N . ALA A 1 103 ? 18.168 0.288 -13.366 1.00 77.25 103 ALA A N 1
ATOM 827 C CA . ALA A 1 103 ? 18.999 -0.830 -13.791 1.00 77.25 103 ALA A CA 1
ATOM 828 C C . ALA A 1 103 ? 19.556 -0.638 -15.204 1.00 77.25 103 ALA A C 1
ATOM 830 O O . ALA A 1 103 ? 20.724 -0.926 -15.442 1.00 77.25 103 ALA A O 1
ATOM 831 N N . ILE A 1 104 ? 18.733 -0.119 -16.122 1.00 71.31 104 ILE A N 1
ATOM 832 C CA . ILE A 1 104 ? 19.164 0.251 -17.476 1.00 71.31 104 ILE A CA 1
ATOM 833 C C . ILE A 1 104 ? 20.246 1.335 -17.413 1.00 71.31 104 ILE A C 1
ATOM 835 O O . ILE A 1 104 ? 21.243 1.236 -18.117 1.00 71.31 104 ILE A O 1
ATOM 839 N N . VAL A 1 105 ? 20.088 2.326 -16.531 1.00 71.19 105 VAL A N 1
ATOM 840 C CA . VAL A 1 105 ? 21.083 3.395 -16.327 1.00 71.19 105 VAL A CA 1
ATOM 841 C C . VAL A 1 105 ? 22.396 2.854 -15.744 1.00 71.19 105 VAL A C 1
ATOM 843 O O . VAL A 1 105 ? 23.464 3.343 -16.094 1.00 71.19 105 VAL A O 1
ATOM 846 N N . LEU A 1 106 ? 22.332 1.838 -14.879 1.00 73.94 106 LEU A N 1
ATOM 847 C CA . LEU A 1 106 ? 23.490 1.265 -14.178 1.00 73.94 106 LEU A CA 1
ATOM 848 C C . LEU A 1 106 ? 24.106 0.035 -14.873 1.00 73.94 106 LEU A C 1
ATOM 850 O O . LEU A 1 106 ? 25.065 -0.534 -14.357 1.00 73.94 106 LEU A O 1
ATOM 854 N N . GLY A 1 107 ? 23.545 -0.427 -15.995 1.00 70.88 107 GLY A N 1
ATOM 855 C CA . GLY A 1 107 ? 24.000 -1.632 -16.704 1.00 70.88 107 GLY A CA 1
ATOM 856 C C . GLY A 1 107 ? 23.759 -2.961 -15.967 1.00 70.88 107 GLY A C 1
ATOM 857 O O . GLY A 1 107 ? 24.237 -4.001 -16.412 1.00 70.88 107 GLY A O 1
ATOM 858 N N . CYS A 1 108 ? 23.014 -2.963 -14.857 1.00 65.56 108 CYS A N 1
ATOM 859 C CA . CYS A 1 108 ? 22.760 -4.144 -14.028 1.00 65.56 108 CYS A CA 1
ATOM 860 C C . CYS A 1 108 ? 21.260 -4.468 -14.006 1.00 65.56 108 CYS A C 1
ATOM 862 O O . CYS A 1 108 ? 20.503 -3.888 -13.229 1.00 65.56 108 CYS A O 1
ATOM 864 N N . VAL A 1 109 ? 20.813 -5.381 -14.878 1.00 64.56 109 VAL A N 1
ATOM 865 C CA . VAL A 1 109 ? 19.393 -5.752 -15.011 1.00 64.56 109 VAL A CA 1
ATOM 866 C C . VAL A 1 109 ? 19.038 -6.908 -14.061 1.00 64.56 109 VAL A C 1
ATOM 868 O O . VAL A 1 109 ? 19.654 -7.972 -14.149 1.00 64.56 109 VAL A O 1
ATOM 871 N N . PRO A 1 110 ? 18.030 -6.760 -13.176 1.00 68.31 110 PRO A N 1
ATOM 872 C CA . PRO A 1 110 ? 17.571 -7.856 -12.326 1.00 68.31 110 PRO A CA 1
ATOM 873 C C . PRO A 1 110 ? 17.039 -9.020 -13.171 1.00 68.31 110 PRO A C 1
ATOM 875 O O . PRO A 1 110 ? 16.163 -8.818 -14.014 1.00 68.31 110 PRO A O 1
ATOM 878 N N . LYS A 1 111 ? 17.529 -10.241 -12.916 1.00 69.12 111 LYS A N 1
ATOM 879 C CA . LYS A 1 111 ? 17.131 -11.451 -13.660 1.00 69.12 111 LYS A CA 1
ATOM 880 C C . LYS A 1 111 ? 15.762 -12.003 -13.238 1.00 69.12 111 LYS A C 1
ATOM 882 O O . LYS A 1 111 ? 15.026 -12.486 -14.090 1.00 69.12 111 LYS A O 1
ATOM 887 N N . CYS A 1 112 ? 15.404 -11.931 -11.952 1.00 69.69 112 CYS A N 1
ATOM 888 C CA . CYS A 1 112 ? 14.098 -12.376 -11.448 1.00 69.69 112 CYS A CA 1
ATOM 889 C C . CYS A 1 112 ? 13.691 -11.660 -10.145 1.00 69.69 112 CYS A C 1
ATOM 891 O O . CYS A 1 112 ? 14.545 -11.185 -9.397 1.00 69.69 112 CYS A O 1
ATOM 893 N N . LEU A 1 113 ? 12.379 -11.583 -9.890 1.00 73.81 113 LEU A N 1
ATOM 894 C CA . LEU A 1 113 ? 11.782 -11.172 -8.615 1.00 73.81 113 LEU A CA 1
ATOM 895 C C . LEU A 1 113 ? 10.749 -12.230 -8.220 1.00 73.81 113 LEU A C 1
ATOM 897 O O . LEU A 1 113 ? 9.813 -12.473 -8.979 1.00 73.81 113 LEU A O 1
ATOM 901 N N . VAL A 1 114 ? 10.905 -12.819 -7.037 1.00 77.88 114 VAL A N 1
ATOM 902 C CA . VAL A 1 114 ? 9.917 -13.733 -6.455 1.00 77.88 114 VAL A CA 1
ATOM 903 C C . VAL A 1 114 ? 9.062 -12.947 -5.471 1.00 77.88 114 VAL A C 1
ATOM 905 O O . VAL A 1 114 ? 9.584 -12.348 -4.533 1.00 77.88 114 VAL A O 1
ATOM 908 N N . VAL A 1 115 ? 7.750 -12.943 -5.693 1.00 73.69 115 VAL A N 1
ATOM 909 C CA . VAL A 1 115 ? 6.771 -12.399 -4.749 1.00 73.69 115 VAL A CA 1
ATOM 910 C C . VAL A 1 115 ? 6.001 -13.579 -4.182 1.00 73.69 115 VAL A C 1
ATOM 912 O O . VAL A 1 115 ? 5.287 -14.247 -4.919 1.00 73.69 115 VAL A O 1
ATOM 915 N N . ASN A 1 116 ? 6.190 -13.853 -2.893 1.00 73.88 116 ASN A N 1
ATOM 916 C CA . ASN A 1 116 ? 5.417 -14.860 -2.179 1.00 73.88 116 ASN A CA 1
ATOM 917 C C . ASN A 1 116 ? 4.239 -14.172 -1.483 1.00 73.88 116 ASN A C 1
ATOM 919 O O . ASN A 1 116 ? 4.452 -13.353 -0.590 1.00 73.88 116 ASN A O 1
ATOM 923 N N . ASP A 1 117 ? 3.019 -14.493 -1.897 1.00 69.94 117 ASP A N 1
ATOM 924 C CA . ASP A 1 117 ? 1.770 -13.974 -1.338 1.00 69.94 117 ASP A CA 1
ATOM 925 C C . ASP A 1 117 ? 1.013 -15.015 -0.498 1.00 69.94 117 ASP A C 1
ATOM 927 O O . ASP A 1 117 ? -0.085 -14.736 -0.038 1.00 69.94 117 ASP A O 1
ATOM 931 N N . SER A 1 118 ? 1.617 -16.173 -0.207 1.00 73.69 118 SER A N 1
ATOM 932 C CA . SER A 1 118 ? 0.985 -17.275 0.548 1.00 73.69 118 SER A CA 1
ATOM 933 C C . SER A 1 118 ? 0.535 -16.916 1.978 1.00 73.69 118 SER A C 1
ATOM 935 O O . SER A 1 118 ? -0.075 -17.740 2.652 1.00 73.69 118 SER A O 1
ATOM 937 N N . LEU A 1 119 ? 0.874 -15.720 2.470 1.00 59.50 119 LEU A N 1
ATOM 938 C CA . LEU A 1 119 ? 0.550 -15.213 3.810 1.00 59.50 119 LEU A CA 1
ATOM 939 C C . LEU A 1 119 ? -0.478 -14.059 3.793 1.00 59.50 119 LEU A C 1
ATOM 941 O O . LEU A 1 119 ? -0.670 -13.413 4.826 1.00 59.50 119 LEU A O 1
ATOM 945 N N . LEU A 1 120 ? -1.093 -13.774 2.638 1.00 53.94 120 LEU A N 1
ATOM 946 C CA . LEU A 1 120 ? -2.129 -12.751 2.425 1.00 53.94 120 LEU A CA 1
ATOM 947 C C . LEU A 1 120 ? -3.498 -13.379 2.152 1.00 53.94 120 LEU A C 1
ATOM 949 O O . LEU A 1 120 ? -4.457 -12.946 2.826 1.00 53.94 120 LEU A O 1
#